Protein AF-A0A0R3TJ54-F1 (afdb_monomer_lite)

Organism: Rodentolepis nana (NCBI:txid102285)

pLDDT: mean 94.91, std 4.34, range [71.38, 98.19]

Sequence (48 aa):
MCRFGGGEIHSIAAFMGGIAAQEVVKLVTHQFVPICHPVIYNGITQQI

InterPro domains:
  IPR035985 Ubiquitin-activating enzyme-like [SSF69572] (1-46)

Secondary structure (DSSP, 8-state):
-GGGTT---HHHHHHHHHHHHHHHHHHHHT-SPPP-S----BTTTTB-

Foldseek 3Di:
DVVCVPDDDPVVCVVVVVLVVVLVVCVVVVPDDHDPDDDDADPVVRRD

Structure (mmCIF, N/CA/C/O backbone):
data_AF-A0A0R3TJ54-F1
#
_entry.id   AF-A0A0R3TJ54-F1
#
loop_
_atom_site.group_PDB
_atom_site.id
_atom_site.type_symbol
_atom_site.label_atom_id
_atom_site.label_alt_id
_atom_site.label_comp_id
_atom_site.label_asym_id
_atom_site.label_entity_id
_atom_site.label_seq_id
_atom_site.pdbx_PDB_ins_code
_atom_site.Cartn_x
_atom_site.Cartn_y
_atom_site.Cartn_z
_atom_site.occupancy
_atom_site.B_iso_or_equiv
_atom_site.auth_seq_id
_atom_site.auth_comp_id
_atom_site.auth_asym_id
_atom_site.auth_atom_id
_atom_site.pdbx_PDB_model_num
ATOM 1 N N . MET A 1 1 ? 1.097 6.301 -19.946 1.00 71.38 1 MET A N 1
ATOM 2 C CA . MET A 1 1 ? 0.240 5.147 -19.599 1.00 71.38 1 MET A CA 1
ATOM 3 C C . MET A 1 1 ? 0.689 3.856 -20.293 1.00 71.38 1 MET A C 1
ATOM 5 O O . MET A 1 1 ? 0.863 2.868 -19.598 1.00 71.38 1 MET A O 1
ATOM 9 N N . CYS A 1 2 ? 1.009 3.863 -21.597 1.00 89.12 2 CYS A N 1
ATOM 10 C CA . CYS A 1 2 ? 1.418 2.658 -22.348 1.00 89.12 2 CYS A CA 1
ATOM 11 C C . CYS A 1 2 ? 2.585 1.861 -21.727 1.00 89.12 2 CYS A C 1
ATOM 13 O O . CYS A 1 2 ? 2.521 0.642 -21.675 1.00 89.12 2 CYS A O 1
ATOM 15 N N . ARG A 1 3 ? 3.617 2.535 -21.189 1.00 92.69 3 ARG A N 1
ATOM 16 C CA . ARG A 1 3 ? 4.789 1.875 -20.570 1.00 92.69 3 ARG A CA 1
ATOM 17 C C . ARG A 1 3 ? 4.456 1.052 -19.321 1.00 92.69 3 ARG A C 1
ATOM 19 O O . ARG A 1 3 ? 5.156 0.095 -19.028 1.00 92.69 3 ARG A O 1
ATOM 26 N N . PHE A 1 4 ? 3.423 1.441 -18.579 1.00 89.25 4 PHE A N 1
ATOM 27 C CA . PHE A 1 4 ? 3.007 0.719 -17.377 1.00 89.25 4 PHE A CA 1
ATOM 28 C C . PHE A 1 4 ? 2.145 -0.503 -17.722 1.00 89.25 4 PHE A C 1
ATOM 30 O O . PHE A 1 4 ? 1.976 -1.384 -16.889 1.00 89.25 4 PHE A O 1
ATOM 37 N N 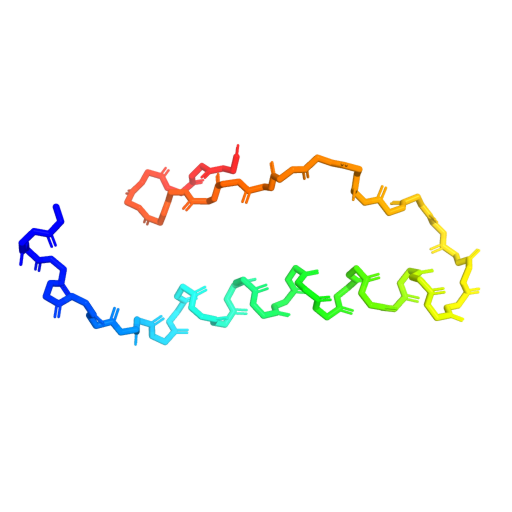. GLY A 1 5 ? 1.587 -0.551 -18.940 1.00 93.25 5 GLY A N 1
ATOM 38 C CA . GLY A 1 5 ? 0.817 -1.691 -19.445 1.00 93.25 5 GLY A CA 1
ATOM 39 C C . GLY A 1 5 ? -0.435 -2.042 -18.636 1.00 93.25 5 GLY A C 1
ATOM 40 O O . GLY A 1 5 ? -0.965 -3.129 -18.813 1.00 93.25 5 GLY A O 1
ATOM 41 N N . GLY A 1 6 ? -0.883 -1.161 -17.733 1.00 92.31 6 GLY A N 1
ATOM 42 C CA . GLY A 1 6 ? -1.951 -1.467 -16.775 1.00 92.31 6 GLY A CA 1
ATOM 43 C C . GLY A 1 6 ? -1.549 -2.448 -15.665 1.00 92.31 6 GLY A C 1
ATOM 44 O O . GLY A 1 6 ? -2.430 -2.975 -15.000 1.00 92.31 6 GLY A O 1
ATOM 45 N N . GLY A 1 7 ? -0.254 -2.720 -15.470 1.00 92.56 7 GLY A N 1
ATOM 46 C CA . GLY A 1 7 ? 0.214 -3.637 -14.428 1.00 92.56 7 GLY A CA 1
ATOM 47 C C . GLY A 1 7 ? 0.064 -3.065 -13.018 1.00 92.56 7 GLY A C 1
ATOM 48 O O . GLY A 1 7 ? 0.083 -1.859 -12.828 1.00 92.56 7 GLY A O 1
ATOM 49 N N . GLU A 1 8 ? -0.028 -3.920 -12.005 1.00 94.38 8 GLU A N 1
ATOM 50 C CA . GLU A 1 8 ? -0.109 -3.503 -10.602 1.00 94.38 8 GLU A CA 1
ATOM 51 C C . GLU A 1 8 ? 1.201 -3.854 -9.890 1.00 94.38 8 GLU A C 1
ATOM 53 O O . GLU A 1 8 ? 1.488 -5.013 -9.594 1.00 94.38 8 GLU A O 1
ATOM 58 N N . ILE A 1 9 ? 2.049 -2.849 -9.653 1.00 95.31 9 ILE A N 1
ATOM 59 C CA . ILE A 1 9 ? 3.351 -3.077 -9.017 1.00 95.31 9 ILE A CA 1
ATOM 60 C C . ILE A 1 9 ? 3.159 -3.293 -7.517 1.00 95.31 9 ILE A C 1
ATOM 62 O O . ILE A 1 9 ? 2.646 -2.416 -6.824 1.00 95.31 9 ILE A O 1
ATOM 66 N N . HIS A 1 10 ? 3.657 -4.425 -7.011 1.00 96.94 10 HIS A N 1
ATOM 67 C CA . HIS A 1 10 ? 3.508 -4.830 -5.611 1.00 96.94 10 HIS A CA 1
ATOM 68 C C . HIS A 1 10 ? 3.912 -3.741 -4.607 1.00 96.94 10 HIS A C 1
ATOM 70 O O . HIS A 1 10 ? 3.180 -3.494 -3.658 1.00 96.94 10 HIS A O 1
ATOM 76 N N . SER A 1 11 ? 5.034 -3.048 -4.819 1.00 97.00 11 SER A N 1
ATOM 77 C CA . SER A 1 11 ? 5.481 -1.983 -3.910 1.00 97.00 11 SER A CA 1
ATOM 78 C C . SER A 1 11 ? 4.532 -0.780 -3.881 1.00 97.00 11 SER A C 1
ATOM 80 O O . SER A 1 11 ? 4.268 -0.238 -2.810 1.00 97.00 11 SER A O 1
ATOM 82 N N . ILE A 1 12 ? 3.977 -0.388 -5.033 1.00 97.06 12 ILE A N 1
ATOM 83 C CA . ILE A 1 12 ? 2.990 0.696 -5.128 1.00 97.06 12 ILE A CA 1
ATOM 84 C C . ILE A 1 12 ? 1.676 0.271 -4.472 1.00 97.06 12 ILE A C 1
ATOM 86 O O . ILE A 1 12 ? 1.102 1.036 -3.700 1.00 97.06 12 ILE A O 1
ATOM 90 N N . ALA A 1 13 ? 1.234 -0.963 -4.720 1.00 97.50 13 ALA A N 1
ATOM 91 C CA . ALA A 1 13 ? 0.040 -1.527 -4.100 1.00 97.50 13 ALA A CA 1
ATOM 92 C C . ALA A 1 13 ? 0.181 -1.633 -2.573 1.00 97.50 13 ALA A C 1
ATOM 94 O O . ALA A 1 13 ? -0.728 -1.235 -1.852 1.00 97.50 13 ALA A O 1
ATOM 95 N N . ALA A 1 14 ? 1.328 -2.097 -2.067 1.00 98.06 14 ALA A N 1
ATOM 96 C CA . ALA A 1 14 ? 1.605 -2.181 -0.635 1.00 98.06 14 ALA A CA 1
ATOM 97 C C . ALA A 1 14 ? 1.607 -0.796 0.030 1.00 98.06 14 ALA A C 1
ATOM 99 O O . ALA A 1 14 ? 1.012 -0.620 1.092 1.00 98.06 14 ALA A O 1
ATOM 100 N N . PHE A 1 15 ? 2.220 0.203 -0.615 1.00 97.44 15 PHE A N 1
ATOM 101 C CA . PHE A 1 15 ? 2.231 1.578 -0.120 1.00 97.44 15 PHE A CA 1
ATOM 102 C C . PHE A 1 15 ? 0.821 2.184 -0.063 1.00 97.44 15 PHE A C 1
ATOM 104 O O . PHE A 1 15 ? 0.389 2.659 0.989 1.00 97.44 15 PHE A O 1
ATOM 111 N N . MET A 1 16 ? 0.069 2.107 -1.166 1.00 97.38 16 MET A N 1
ATOM 112 C CA . MET A 1 16 ? -1.313 2.595 -1.221 1.00 97.38 16 MET A CA 1
ATOM 113 C C . MET A 1 16 ? -2.230 1.830 -0.259 1.00 97.38 16 MET A C 1
ATOM 115 O O . MET A 1 16 ? -3.085 2.436 0.384 1.00 97.38 16 MET A O 1
ATOM 119 N N . GLY A 1 17 ? -2.022 0.521 -0.108 1.00 97.75 17 GLY A N 1
ATOM 120 C CA . GLY A 1 17 ? -2.735 -0.322 0.847 1.00 97.75 17 GLY A CA 1
ATOM 121 C C . GLY A 1 17 ? -2.502 0.102 2.296 1.00 97.75 17 GLY A C 1
ATOM 122 O O . GLY A 1 17 ? -3.449 0.121 3.075 1.00 97.75 17 GLY A O 1
ATOM 123 N N . GLY A 1 18 ? -1.283 0.519 2.651 1.00 97.69 18 GLY A N 1
ATOM 124 C CA . GLY A 1 18 ? -0.979 1.075 3.972 1.00 97.69 18 GLY A CA 1
ATOM 125 C C . GLY A 1 18 ? -1.731 2.378 4.258 1.00 97.69 18 GLY A C 1
ATOM 126 O O . GLY A 1 18 ? -2.324 2.520 5.327 1.00 97.69 18 GLY A O 1
ATOM 127 N N . ILE A 1 19 ? -1.770 3.299 3.287 1.00 97.06 19 ILE A N 1
ATOM 128 C CA . ILE A 1 19 ? -2.556 4.541 3.396 1.00 97.06 19 ILE A CA 1
ATOM 129 C C . ILE A 1 19 ? -4.039 4.204 3.576 1.00 97.06 19 ILE A C 1
ATOM 131 O O . ILE A 1 19 ? -4.665 4.672 4.524 1.00 97.06 19 ILE A O 1
ATOM 135 N N . ALA A 1 20 ? -4.588 3.351 2.710 1.00 97.50 20 ALA A N 1
ATOM 136 C CA . ALA A 1 20 ? -5.991 2.959 2.767 1.00 97.50 20 ALA A CA 1
ATOM 137 C C . ALA A 1 20 ? -6.351 2.277 4.098 1.00 97.50 20 ALA A C 1
ATOM 139 O O . ALA A 1 20 ? -7.363 2.621 4.704 1.00 97.50 20 ALA A O 1
ATOM 140 N N . ALA A 1 21 ? -5.514 1.358 4.589 1.00 98.19 21 ALA A N 1
ATOM 141 C CA . ALA A 1 21 ? -5.725 0.685 5.868 1.00 98.19 21 ALA A CA 1
ATOM 142 C C . ALA A 1 21 ? -5.780 1.684 7.029 1.00 98.19 21 ALA A C 1
ATOM 144 O O . ALA A 1 21 ? -6.678 1.601 7.867 1.00 98.19 21 ALA A O 1
ATOM 145 N N . GLN A 1 22 ? -4.869 2.661 7.056 1.00 97.56 22 GLN A N 1
ATOM 146 C CA . GLN A 1 22 ? -4.876 3.673 8.105 1.00 97.56 22 GLN A CA 1
ATOM 147 C C . GLN A 1 22 ? -6.114 4.570 8.022 1.00 97.56 22 GLN A C 1
ATOM 149 O O . GLN A 1 22 ? -6.719 4.848 9.054 1.00 97.56 22 GLN A O 1
ATOM 154 N N . GLU A 1 23 ? -6.534 4.989 6.827 1.00 97.50 23 GLU A N 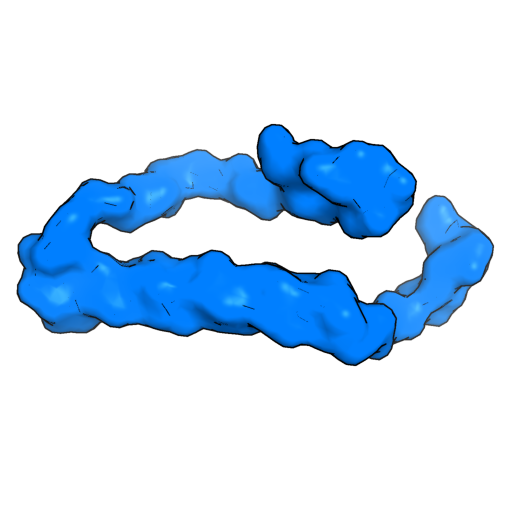1
ATOM 155 C CA . GLU A 1 23 ? -7.770 5.765 6.665 1.00 97.50 23 GLU A CA 1
ATOM 156 C C . GLU A 1 23 ? -9.000 4.986 7.145 1.00 97.50 23 GLU A C 1
ATOM 158 O O . GLU A 1 23 ? -9.847 5.545 7.840 1.00 97.50 23 GLU A O 1
ATOM 163 N N . VAL A 1 24 ? -9.066 3.679 6.878 1.00 98.00 24 VAL A N 1
ATOM 164 C CA . VAL A 1 24 ? -10.126 2.814 7.416 1.00 98.00 24 VAL A CA 1
ATOM 165 C C . VAL A 1 24 ? -10.085 2.778 8.945 1.00 98.00 24 VAL A C 1
ATOM 167 O O . VAL A 1 24 ? -11.128 2.931 9.578 1.00 98.00 24 VAL A O 1
ATOM 170 N N . VAL A 1 25 ? -8.905 2.639 9.560 1.00 98.06 25 VAL A N 1
ATOM 171 C CA . VAL A 1 25 ? -8.770 2.664 11.028 1.00 98.06 25 VAL A CA 1
ATOM 172 C C . VAL A 1 25 ? -9.281 3.983 11.606 1.00 98.06 25 VAL A C 1
ATOM 174 O O . VAL A 1 25 ? -10.031 3.956 12.584 1.00 98.06 25 VAL A O 1
ATOM 177 N N . LYS A 1 26 ? -8.945 5.127 10.996 1.00 97.50 26 LYS A N 1
ATOM 178 C CA . LYS A 1 26 ? -9.444 6.441 11.436 1.00 97.50 26 LYS A CA 1
ATOM 179 C C . LYS A 1 26 ? -10.968 6.508 11.402 1.00 97.50 26 LYS A C 1
ATOM 181 O O . LYS A 1 26 ? -11.590 6.942 12.369 1.00 97.50 26 LYS A O 1
ATOM 186 N N . LEU A 1 27 ? -11.569 6.036 10.309 1.00 96.69 27 LEU A N 1
ATOM 187 C CA . LEU A 1 27 ? -13.020 6.029 10.135 1.00 96.69 27 LEU A CA 1
ATOM 188 C C . LEU A 1 27 ? -13.722 5.116 11.146 1.00 96.69 27 LEU A C 1
ATOM 190 O O . LEU A 1 27 ? -14.711 5.528 11.741 1.00 96.69 27 LEU A O 1
ATOM 194 N N . VAL A 1 28 ? -13.208 3.903 11.368 1.00 97.94 28 VAL A N 1
ATOM 195 C CA . VAL A 1 28 ? -13.826 2.909 12.266 1.00 97.94 28 VAL A CA 1
ATOM 196 C C . VAL A 1 28 ? -13.705 3.312 13.732 1.00 97.94 28 VAL A C 1
ATOM 198 O O . VAL A 1 28 ? -14.634 3.130 14.513 1.00 97.94 28 VAL A O 1
ATOM 201 N N . THR A 1 29 ? -12.549 3.838 14.127 1.00 98.12 29 THR A N 1
ATOM 202 C CA . THR A 1 29 ? -12.285 4.186 15.530 1.00 98.12 29 THR A CA 1
ATOM 203 C C . THR A 1 29 ? -12.788 5.575 15.902 1.00 98.12 29 THR A C 1
ATOM 205 O O . THR A 1 29 ? -12.843 5.893 17.088 1.00 98.12 29 THR A O 1
ATOM 208 N N . HIS A 1 30 ? -13.129 6.406 14.912 1.00 94.94 30 HIS A N 1
ATOM 209 C CA . HIS A 1 30 ? -13.357 7.841 15.083 1.00 94.94 30 HIS A CA 1
ATOM 210 C C . HIS A 1 30 ? -12.182 8.552 15.780 1.00 94.94 30 HIS A C 1
ATOM 212 O O . HIS A 1 30 ? -12.363 9.551 16.476 1.00 94.94 30 HIS A O 1
ATOM 218 N N . GLN A 1 31 ? -10.968 8.026 15.605 1.00 87.31 31 GLN A N 1
ATOM 219 C CA . GLN A 1 31 ? -9.737 8.621 16.107 1.00 87.31 31 GLN A CA 1
ATOM 220 C C . GLN A 1 31 ? -8.976 9.234 14.930 1.00 87.31 31 GLN A C 1
ATOM 222 O O . GLN A 1 31 ? -8.847 8.618 13.874 1.00 87.31 31 GLN A O 1
ATOM 227 N N . PHE A 1 32 ? -8.424 10.432 15.139 1.00 95.62 32 PHE A N 1
ATOM 228 C CA . PHE A 1 32 ? -7.753 11.253 14.120 1.00 95.62 32 PHE A CA 1
ATOM 229 C C . PHE A 1 32 ? -8.678 11.788 13.011 1.00 95.62 32 PHE A C 1
ATOM 231 O O . PHE A 1 32 ? -9.861 11.473 12.930 1.00 95.62 32 PHE A O 1
ATOM 238 N N . VAL A 1 33 ? -8.120 12.664 12.169 1.00 96.50 33 VAL A N 1
ATOM 239 C CA . VAL A 1 33 ? -8.840 13.316 11.067 1.00 96.50 33 VAL A CA 1
ATOM 240 C C . VAL A 1 33 ? -8.601 12.531 9.764 1.00 96.50 33 VAL A C 1
ATOM 242 O O . VAL A 1 33 ? -7.433 12.326 9.396 1.00 96.50 33 VAL A O 1
ATOM 245 N N . PRO A 1 34 ? -9.663 12.061 9.080 1.00 95.81 34 PRO A N 1
ATOM 246 C CA . PRO A 1 34 ? -9.549 11.399 7.784 1.00 95.81 34 PRO A CA 1
ATOM 247 C C . PRO A 1 34 ? -9.192 12.398 6.678 1.00 95.81 34 PRO A C 1
ATOM 249 O O . PRO A 1 34 ? -9.438 13.601 6.786 1.00 95.81 34 PRO A O 1
ATOM 252 N N . ILE A 1 35 ? -8.608 11.896 5.598 1.00 95.75 35 ILE A N 1
ATOM 253 C CA . ILE A 1 35 ? -8.271 12.693 4.424 1.00 95.75 35 ILE A CA 1
ATOM 254 C C . ILE A 1 35 ? -9.553 12.994 3.635 1.00 95.75 35 ILE A C 1
ATOM 256 O O . ILE A 1 35 ? -10.276 12.087 3.231 1.00 95.75 35 ILE A O 1
ATOM 260 N N . CYS A 1 36 ? -9.827 14.276 3.385 1.00 94.00 36 CYS A N 1
ATOM 261 C CA . CYS A 1 36 ? -11.057 14.705 2.705 1.00 94.00 36 CYS A CA 1
ATOM 262 C C . CYS A 1 36 ? -10.942 14.789 1.174 1.00 94.00 36 CYS A C 1
ATOM 264 O O . CYS A 1 36 ? -11.961 14.881 0.493 1.00 94.00 36 CYS A O 1
ATOM 266 N N . HIS A 1 37 ? -9.724 14.799 0.630 1.00 94.12 37 HIS A N 1
ATOM 267 C CA . HIS A 1 37 ? -9.471 14.983 -0.800 1.00 94.12 37 HIS A CA 1
ATOM 268 C C . HIS A 1 37 ? -8.741 13.776 -1.396 1.00 94.12 37 HIS A C 1
ATOM 270 O O . HIS A 1 37 ? -8.031 13.075 -0.674 1.00 94.12 37 HIS A O 1
ATOM 276 N N . PRO A 1 38 ? -8.869 13.535 -2.710 1.00 94.50 38 PRO A N 1
ATOM 277 C CA . PRO A 1 38 ? -8.109 12.488 -3.375 1.00 94.50 38 PRO A CA 1
ATOM 278 C C . PRO A 1 38 ? -6.603 12.676 -3.166 1.00 94.50 38 PRO A C 1
ATOM 280 O O . PRO A 1 38 ? -6.078 13.773 -3.354 1.00 94.50 38 PRO A O 1
ATOM 283 N N . VAL A 1 39 ? -5.915 11.593 -2.814 1.00 95.38 39 VAL A N 1
ATOM 284 C CA . VAL A 1 39 ? -4.454 11.554 -2.679 1.00 95.38 39 VAL A CA 1
ATOM 285 C C . VAL A 1 39 ? -3.864 10.911 -3.924 1.00 95.38 39 VAL A C 1
ATOM 287 O O . VAL A 1 39 ? -4.326 9.851 -4.349 1.00 95.38 39 VAL A O 1
ATOM 290 N N . ILE A 1 40 ? -2.838 11.535 -4.502 1.00 95.94 40 ILE A N 1
ATOM 291 C CA . ILE A 1 40 ? -2.175 11.053 -5.715 1.00 95.94 40 ILE A CA 1
ATOM 292 C C . ILE A 1 40 ? -0.707 10.805 -5.397 1.00 95.94 40 ILE A C 1
ATOM 294 O O . ILE A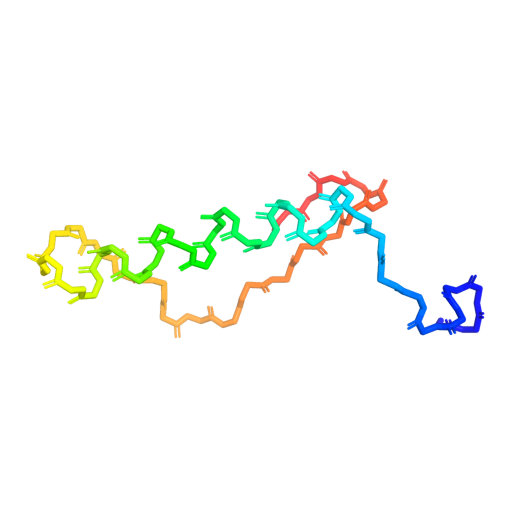 1 40 ? 0.069 11.737 -5.268 1.00 95.94 40 ILE A O 1
ATOM 298 N N . TYR A 1 41 ? -0.308 9.538 -5.339 1.00 96.62 41 TYR A N 1
ATOM 299 C CA . TYR A 1 41 ? 1.093 9.180 -5.148 1.00 96.62 41 TYR A CA 1
ATOM 300 C C . TYR A 1 41 ? 1.797 8.906 -6.482 1.00 96.62 41 TYR A C 1
ATOM 302 O O . TYR A 1 41 ? 1.369 8.054 -7.266 1.00 96.62 41 TYR A O 1
ATOM 310 N N . ASN A 1 42 ? 2.921 9.582 -6.721 1.00 95.75 42 ASN A N 1
ATOM 311 C CA . ASN A 1 42 ? 3.832 9.297 -7.822 1.00 95.75 42 ASN A CA 1
ATOM 312 C C .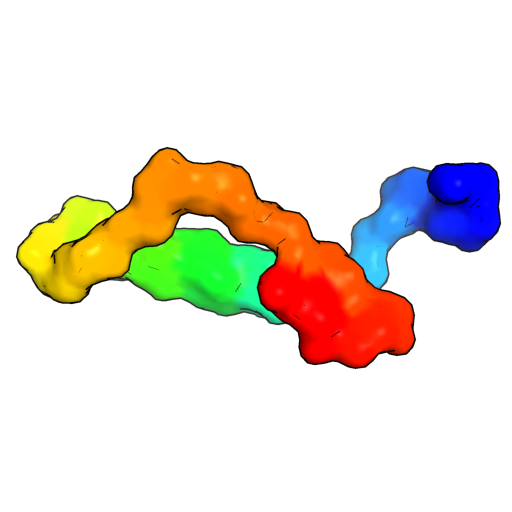 ASN A 1 42 ? 5.017 8.447 -7.343 1.00 95.75 42 ASN A C 1
ATOM 314 O O . ASN A 1 42 ? 6.009 8.961 -6.825 1.00 95.75 42 ASN A O 1
ATOM 318 N N . GLY A 1 43 ? 4.957 7.141 -7.607 1.00 94.19 43 GLY A N 1
ATOM 319 C CA . GLY A 1 43 ? 6.032 6.203 -7.272 1.00 94.19 43 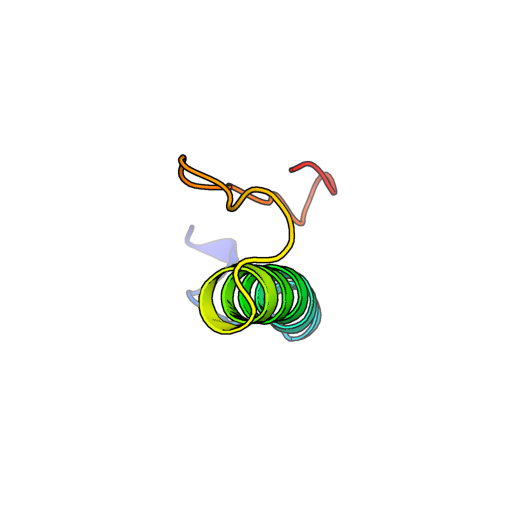GLY A CA 1
ATOM 320 C C . GLY A 1 43 ? 7.341 6.385 -8.051 1.00 94.19 43 GLY A C 1
ATOM 321 O O . GLY A 1 43 ? 8.343 5.789 -7.671 1.00 94.19 43 GLY A O 1
ATOM 322 N N . ILE A 1 44 ? 7.366 7.188 -9.123 1.00 94.88 44 ILE A N 1
ATOM 323 C CA . ILE A 1 44 ? 8.592 7.463 -9.896 1.00 94.88 44 ILE A CA 1
ATOM 324 C C . ILE A 1 44 ? 9.447 8.517 -9.188 1.00 94.88 44 ILE A C 1
ATOM 326 O O . ILE A 1 44 ? 10.663 8.373 -9.127 1.00 94.88 44 ILE A O 1
ATOM 330 N N . THR A 1 45 ? 8.819 9.572 -8.664 1.00 97.25 45 THR A N 1
ATOM 331 C CA . THR A 1 45 ? 9.506 10.656 -7.940 1.00 97.25 45 THR A CA 1
ATOM 332 C C . THR A 1 45 ? 9.411 10.518 -6.421 1.00 97.25 45 THR A C 1
ATOM 334 O O . THR A 1 45 ? 10.025 11.301 -5.706 1.00 97.25 45 THR A O 1
ATOM 337 N N . GLN A 1 46 ? 8.666 9.521 -5.929 1.00 94.06 46 GLN A N 1
ATOM 338 C CA . GLN A 1 46 ? 8.380 9.276 -4.512 1.00 94.06 46 GLN A CA 1
ATOM 339 C C . GLN A 1 46 ? 7.693 10.466 -3.820 1.00 94.06 46 GLN A C 1
ATOM 341 O O . GLN A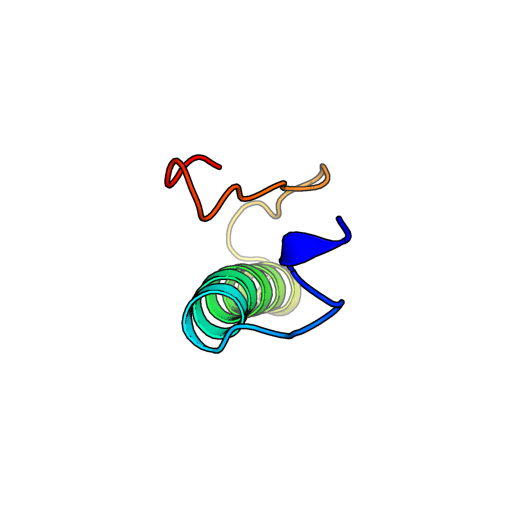 1 46 ? 7.987 10.781 -2.669 1.00 94.06 46 GLN A O 1
ATOM 346 N N . GLN A 1 47 ? 6.761 11.113 -4.522 1.00 93.44 47 GLN A N 1
ATOM 347 C CA . GLN A 1 47 ? 6.012 12.275 -4.033 1.00 93.44 47 GLN A CA 1
ATOM 348 C C . GLN A 1 47 ? 4.531 11.939 -3.861 1.00 93.44 47 GLN A C 1
ATOM 350 O O . GLN A 1 47 ? 3.959 11.236 -4.695 1.00 93.44 47 GLN A O 1
ATOM 355 N N . ILE A 1 48 ? 3.945 12.444 -2.776 1.00 88.38 48 ILE A N 1
ATOM 356 C CA . ILE A 1 48 ? 2.514 12.389 -2.441 1.00 88.38 48 ILE A CA 1
ATOM 357 C C . ILE A 1 48 ? 1.908 13.765 -2.702 1.00 88.38 48 ILE A C 1
ATOM 359 O O . ILE A 1 48 ? 2.616 14.756 -2.407 1.00 88.38 48 ILE A O 1
#

Radius of gyration: 13.21 Å; chains: 1; bounding box: 23×20×38 Å